Protein AF-A0A7J4RKI8-F1 (afdb_monomer_lite)

Radius of gyration: 25.15 Å; chains: 1; bounding box: 50×37×71 Å

pLDDT: mean 84.05, std 14.19, range [36.88, 96.75]

Structure (mmCIF, N/CA/C/O backbone):
data_AF-A0A7J4RKI8-F1
#
_entry.id   AF-A0A7J4RKI8-F1
#
loop_
_atom_site.group_PDB
_atom_site.id
_atom_site.type_symbol
_atom_site.label_atom_id
_atom_site.label_alt_id
_atom_site.label_comp_id
_atom_site.label_asym_id
_atom_site.label_entity_id
_atom_site.label_seq_id
_atom_site.pdbx_PDB_ins_code
_atom_site.Cartn_x
_atom_site.Cartn_y
_atom_site.Cartn_z
_atom_site.occupancy
_atom_site.B_iso_or_equiv
_atom_site.auth_seq_id
_atom_site.auth_comp_id
_atom_site.auth_asym_id
_atom_site.auth_atom_id
_atom_site.pdbx_PDB_model_num
ATOM 1 N N . MET A 1 1 ? 25.290 24.087 -52.444 1.00 73.12 1 MET A N 1
ATOM 2 C CA . MET A 1 1 ? 25.639 23.607 -51.086 1.00 73.12 1 MET A CA 1
ATOM 3 C C . MET A 1 1 ? 24.405 23.364 -50.213 1.00 73.12 1 MET A C 1
ATOM 5 O O . MET A 1 1 ? 24.326 22.305 -49.612 1.00 73.12 1 MET A O 1
ATOM 9 N N . LEU A 1 2 ? 23.403 24.254 -50.218 1.00 84.44 2 LEU A N 1
ATOM 10 C CA . LEU A 1 2 ? 22.117 24.064 -49.519 1.00 84.44 2 LEU A CA 1
ATOM 11 C C . LEU A 1 2 ? 21.350 22.749 -49.823 1.00 84.44 2 LEU A C 1
ATOM 13 O O . LEU A 1 2 ? 20.913 22.110 -48.871 1.00 84.44 2 LEU A O 1
ATOM 17 N N . PRO A 1 3 ? 21.199 22.283 -51.084 1.00 85.94 3 PRO A N 1
ATOM 18 C CA . PRO A 1 3 ? 20.422 21.066 -51.350 1.00 85.94 3 PRO A CA 1
ATOM 19 C C . PRO A 1 3 ? 21.091 19.800 -50.796 1.00 85.94 3 PRO A C 1
ATOM 21 O O . PRO A 1 3 ? 20.405 18.899 -50.331 1.00 85.94 3 PRO A O 1
ATOM 24 N N . LEU A 1 4 ? 22.427 19.753 -50.776 1.00 90.06 4 LEU A N 1
ATOM 25 C CA . LEU A 1 4 ? 23.177 18.629 -50.212 1.00 90.06 4 LEU A CA 1
ATOM 26 C C . LEU A 1 4 ? 22.991 18.543 -48.690 1.00 90.06 4 LEU A C 1
ATOM 28 O O . LEU A 1 4 ? 22.800 17.457 -48.154 1.00 90.06 4 LEU A O 1
ATOM 32 N N . LEU A 1 5 ? 22.980 19.694 -48.010 1.00 91.69 5 LEU A N 1
ATOM 33 C CA . LEU A 1 5 ? 22.722 19.777 -46.572 1.00 91.69 5 LEU A CA 1
ATOM 34 C C . LEU A 1 5 ? 21.325 19.247 -46.220 1.00 91.69 5 LEU A C 1
ATOM 36 O O . LEU A 1 5 ? 21.185 18.498 -45.259 1.00 91.69 5 LEU A O 1
ATOM 40 N N . LEU A 1 6 ? 20.307 19.585 -47.018 1.00 89.25 6 LEU A N 1
ATOM 41 C CA . LEU A 1 6 ? 18.936 19.107 -46.813 1.00 89.25 6 LEU A CA 1
ATOM 42 C C . LEU A 1 6 ? 18.811 17.592 -47.012 1.00 89.25 6 LEU A C 1
ATOM 44 O O . LEU A 1 6 ? 18.105 16.940 -46.249 1.00 89.25 6 LEU A O 1
ATOM 48 N N . VAL A 1 7 ? 19.523 17.023 -47.990 1.00 91.38 7 VAL A N 1
ATOM 49 C CA . VAL A 1 7 ? 19.553 15.569 -48.220 1.00 91.38 7 VAL A CA 1
ATOM 50 C C . VAL A 1 7 ? 20.225 14.842 -47.055 1.00 91.38 7 VAL A C 1
ATOM 52 O O . VAL A 1 7 ? 19.700 13.838 -46.583 1.00 91.38 7 VAL A O 1
ATOM 55 N N . VAL A 1 8 ? 21.340 15.364 -46.536 1.00 90.44 8 VAL A N 1
ATOM 56 C CA . VAL A 1 8 ? 22.009 14.795 -45.353 1.00 90.44 8 VAL A CA 1
ATOM 57 C C . VAL A 1 8 ? 21.108 14.879 -44.120 1.00 90.44 8 VAL A C 1
ATOM 59 O O . VAL A 1 8 ? 21.002 13.905 -43.376 1.00 90.44 8 VAL A O 1
ATOM 62 N N . LEU A 1 9 ? 20.411 16.003 -43.926 1.00 86.81 9 LEU A N 1
ATOM 63 C CA . LEU A 1 9 ? 19.467 16.156 -42.822 1.00 86.81 9 LEU A CA 1
ATOM 64 C C . LEU A 1 9 ? 18.315 15.149 -42.948 1.00 86.81 9 LEU A C 1
ATOM 66 O O . LEU A 1 9 ? 17.991 14.474 -41.978 1.00 86.81 9 LEU A O 1
ATOM 70 N N . LEU A 1 10 ? 17.733 14.998 -44.139 1.00 87.00 10 LEU A N 1
ATOM 71 C CA . LEU A 1 10 ? 16.643 14.055 -44.400 1.00 87.00 10 LEU A CA 1
ATOM 72 C C . LEU A 1 10 ? 17.059 12.604 -44.116 1.00 87.00 10 LEU A C 1
ATOM 74 O O . LEU A 1 10 ? 16.341 11.885 -43.426 1.00 87.00 10 LEU A O 1
ATOM 78 N N . LEU A 1 11 ? 18.234 12.191 -44.599 1.00 86.38 11 LEU A N 1
ATOM 79 C CA . LEU A 1 11 ? 18.771 10.847 -44.369 1.00 86.38 11 LEU A CA 1
ATOM 80 C C . LEU A 1 11 ? 19.091 10.596 -42.887 1.00 86.38 11 LEU A C 1
ATOM 82 O O . LEU A 1 11 ? 18.856 9.495 -42.396 1.00 86.38 11 LEU A O 1
ATOM 86 N N . GLY A 1 12 ? 19.554 11.615 -42.157 1.00 81.44 12 GLY A N 1
ATOM 87 C CA . GLY A 1 12 ? 19.763 11.535 -40.710 1.00 81.44 12 GLY A CA 1
ATOM 88 C C . GLY A 1 12 ? 18.463 11.328 -39.925 1.00 81.44 12 GLY A C 1
ATOM 89 O O . GLY A 1 12 ? 18.422 10.497 -39.023 1.00 81.44 12 GLY A O 1
ATOM 90 N N . HIS A 1 13 ? 17.378 12.020 -40.294 1.00 74.69 13 HIS A N 1
ATOM 91 C CA . HIS A 1 13 ? 16.078 11.874 -39.620 1.00 74.69 13 HIS A CA 1
ATOM 92 C C . HIS A 1 13 ? 15.396 10.530 -39.913 1.00 74.69 13 HIS A C 1
ATOM 94 O O . HIS A 1 13 ? 14.680 10.009 -39.061 1.00 74.69 13 HIS A O 1
ATOM 100 N N . LEU A 1 14 ? 15.646 9.939 -41.085 1.00 79.31 14 LEU A N 1
ATOM 101 C CA . LEU A 1 14 ? 15.141 8.612 -41.455 1.00 79.31 14 LEU A CA 1
ATOM 102 C C . LEU A 1 14 ? 15.782 7.470 -40.647 1.00 79.31 14 LEU A C 1
ATOM 104 O O . LEU A 1 14 ? 15.199 6.392 -40.560 1.00 79.31 14 LEU A O 1
ATOM 108 N N . ALA A 1 15 ? 16.947 7.701 -40.035 1.00 69.69 15 ALA A N 1
ATOM 109 C CA . ALA A 1 15 ? 17.631 6.724 -39.188 1.00 69.69 15 ALA A CA 1
ATOM 110 C C . ALA A 1 15 ? 17.160 6.746 -37.717 1.00 69.69 15 ALA A C 1
ATOM 112 O O . ALA A 1 15 ? 17.353 5.768 -36.999 1.00 69.69 15 ALA A O 1
ATOM 113 N N . LEU A 1 16 ? 16.510 7.828 -37.269 1.00 67.38 16 LEU A N 1
ATOM 114 C CA . LEU A 1 16 ? 16.033 7.997 -35.889 1.00 67.38 16 LEU A CA 1
ATOM 115 C C . LEU A 1 16 ? 15.029 6.931 -35.402 1.00 67.38 16 LEU A C 1
ATOM 117 O O . LEU A 1 16 ? 15.170 6.511 -34.259 1.00 67.38 16 LEU A O 1
ATOM 121 N N . PRO A 1 17 ? 14.049 6.447 -36.194 1.00 66.00 17 PRO A N 1
ATOM 122 C CA . PRO A 1 17 ? 13.135 5.398 -35.727 1.00 66.00 17 PRO A CA 1
ATOM 123 C C . PRO A 1 17 ? 13.794 4.016 -35.569 1.00 66.00 17 PRO A C 1
ATOM 125 O O . PRO A 1 17 ? 13.180 3.124 -34.993 1.00 66.00 17 PRO A O 1
ATOM 128 N N . PHE A 1 18 ? 15.028 3.834 -36.059 1.00 62.09 18 PHE A N 1
ATOM 129 C CA . PHE A 1 18 ? 15.837 2.630 -35.835 1.00 62.09 18 PHE A CA 1
ATOM 130 C C . PHE A 1 18 ? 16.821 2.781 -34.670 1.00 62.09 18 PHE A C 1
ATOM 132 O O . PHE A 1 18 ? 17.517 1.822 -34.336 1.00 62.09 18 PHE A O 1
ATOM 139 N N . ALA A 1 19 ? 16.906 3.969 -34.059 1.00 62.75 19 ALA A N 1
ATOM 140 C CA . ALA A 1 19 ? 17.598 4.123 -32.793 1.00 62.75 19 ALA A CA 1
ATOM 141 C C . ALA A 1 19 ? 16.804 3.341 -31.742 1.00 62.75 19 ALA A C 1
ATOM 143 O O . ALA A 1 19 ? 15.642 3.642 -31.475 1.00 62.75 19 ALA A O 1
ATOM 144 N N . ASP A 1 20 ? 17.430 2.291 -31.220 1.00 56.56 20 ASP A N 1
ATOM 145 C CA . ASP A 1 20 ? 16.844 1.384 -30.246 1.00 56.56 20 ASP A CA 1
ATOM 146 C C . ASP A 1 20 ? 16.229 2.170 -29.074 1.00 56.56 20 ASP A C 1
ATOM 148 O O . ASP A 1 20 ? 16.898 2.958 -28.403 1.00 56.56 20 ASP A O 1
ATOM 152 N N . ALA A 1 21 ? 14.926 1.987 -28.860 1.00 55.53 21 ALA A N 1
ATOM 153 C CA . ALA A 1 21 ? 14.185 2.617 -27.773 1.00 55.53 21 ALA A CA 1
ATOM 154 C C . ALA A 1 21 ? 14.245 1.784 -26.482 1.00 55.53 21 ALA A C 1
ATOM 156 O O . ALA A 1 21 ? 13.482 2.050 -25.555 1.00 55.53 21 ALA A O 1
ATOM 157 N N . SER A 1 22 ? 15.144 0.798 -26.388 1.00 57.06 22 SER A N 1
ATOM 158 C CA . SER A 1 22 ? 15.331 -0.067 -25.214 1.00 57.06 22 SER A CA 1
ATOM 159 C C . SER A 1 22 ? 15.528 0.683 -23.887 1.00 57.06 22 SER A C 1
ATOM 161 O O . SER A 1 22 ? 15.321 0.108 -22.821 1.00 57.06 22 SER A O 1
ATOM 163 N N . SER A 1 23 ? 15.846 1.982 -23.928 1.00 54.31 23 SER A N 1
ATOM 164 C CA . SER A 1 23 ? 15.993 2.857 -22.764 1.00 54.31 23 SER A CA 1
ATOM 165 C C . SER A 1 23 ? 14.936 3.967 -22.645 1.00 54.31 23 SER A C 1
ATOM 167 O O . SER A 1 23 ? 15.235 5.010 -22.059 1.00 54.31 23 SER A O 1
ATOM 169 N N . THR A 1 24 ? 13.708 3.815 -23.163 1.00 54.81 24 THR A N 1
ATOM 170 C CA . THR A 1 24 ? 12.605 4.754 -22.846 1.00 54.81 24 THR A CA 1
ATOM 171 C C . THR A 1 24 ? 12.133 4.597 -21.383 1.00 54.81 24 THR A C 1
ATOM 173 O O . THR A 1 24 ? 10.992 4.269 -21.073 1.00 54.81 24 THR A O 1
ATOM 176 N N . SER A 1 25 ? 13.042 4.858 -20.437 1.00 55.94 25 SER A N 1
ATOM 177 C CA . SER A 1 25 ? 12.800 4.847 -18.991 1.00 55.94 25 SER A CA 1
ATOM 178 C C . SER A 1 25 ? 11.793 5.910 -18.552 1.00 55.94 25 SER A C 1
ATOM 180 O O . SER A 1 25 ? 11.218 5.804 -17.478 1.00 55.94 25 SER A O 1
ATOM 182 N N . GLY A 1 26 ? 11.516 6.908 -19.398 1.00 54.19 26 GLY A N 1
ATOM 183 C CA . GLY A 1 26 ? 10.568 7.984 -19.101 1.00 54.19 26 GLY A CA 1
ATOM 184 C C . GLY A 1 26 ? 9.112 7.532 -18.924 1.00 54.19 26 GLY A C 1
ATOM 185 O O . GLY A 1 26 ? 8.292 8.334 -18.485 1.00 54.19 26 GLY A O 1
ATOM 186 N N . ARG A 1 27 ? 8.774 6.279 -19.266 1.00 61.53 27 ARG A N 1
ATOM 187 C CA . ARG A 1 27 ? 7.452 5.669 -19.016 1.00 61.53 27 ARG A CA 1
ATOM 188 C C . ARG A 1 27 ? 7.518 4.377 -18.195 1.00 61.53 27 ARG A C 1
ATOM 190 O O . ARG A 1 27 ? 6.474 3.793 -17.931 1.00 61.53 27 ARG A O 1
ATOM 197 N N . ALA A 1 28 ? 8.717 3.937 -17.815 1.00 71.50 28 ALA A N 1
ATOM 198 C CA . ALA A 1 28 ? 8.934 2.713 -17.058 1.00 71.50 28 ALA A CA 1
ATOM 199 C C . ALA A 1 28 ? 9.184 3.066 -15.589 1.00 71.50 28 ALA A C 1
ATOM 201 O O . ALA A 1 28 ? 10.168 3.726 -15.263 1.00 71.50 28 ALA A O 1
ATOM 202 N N . GLY A 1 29 ? 8.290 2.637 -14.705 1.00 85.62 29 GLY A N 1
ATOM 203 C CA . GLY A 1 29 ? 8.400 2.859 -13.267 1.00 85.62 29 GLY A CA 1
ATOM 204 C C . GLY A 1 29 ? 7.627 1.796 -12.491 1.00 85.62 29 GLY A C 1
ATOM 205 O O . GLY A 1 29 ? 6.868 1.037 -13.104 1.00 85.62 29 GLY A O 1
ATOM 206 N N . PRO A 1 30 ? 7.829 1.702 -11.166 1.00 90.50 30 PRO A N 1
ATOM 207 C CA . PRO A 1 30 ? 6.958 0.900 -10.324 1.00 90.50 30 PRO A CA 1
ATOM 208 C C . PRO A 1 30 ? 5.551 1.512 -10.292 1.00 90.50 30 PRO A C 1
ATOM 210 O O . PRO A 1 30 ? 5.398 2.733 -10.294 1.00 90.50 30 PRO A O 1
ATOM 213 N N . ASP A 1 31 ? 4.536 0.658 -10.231 1.00 92.06 31 ASP A N 1
ATOM 214 C CA . ASP A 1 31 ? 3.131 1.038 -10.066 1.00 92.06 31 ASP A CA 1
ATOM 215 C C . ASP A 1 31 ? 2.500 0.115 -9.021 1.00 92.06 31 ASP A C 1
ATOM 217 O O . ASP A 1 31 ? 2.105 -1.012 -9.320 1.00 92.06 31 ASP A O 1
ATOM 221 N N . PHE A 1 32 ? 2.495 0.558 -7.764 1.00 94.00 32 PHE A N 1
ATOM 222 C CA . PHE A 1 32 ? 2.009 -0.253 -6.652 1.00 94.00 32 PHE A CA 1
ATOM 223 C C . PHE A 1 32 ? 0.505 -0.107 -6.480 1.00 94.00 32 PHE A C 1
ATOM 225 O O . PHE A 1 32 ? -0.024 1.000 -6.383 1.00 94.00 32 PHE A O 1
ATOM 232 N N . ARG A 1 33 ? -0.178 -1.238 -6.332 1.00 93.81 33 ARG A N 1
ATOM 233 C CA . ARG A 1 33 ? -1.609 -1.286 -6.037 1.00 93.81 33 ARG A CA 1
ATOM 234 C C . ARG A 1 33 ? -1.915 -2.323 -4.975 1.00 93.81 33 ARG A C 1
ATOM 236 O O . ARG A 1 33 ? -1.321 -3.398 -4.946 1.00 93.81 33 ARG A O 1
ATOM 243 N N . VAL A 1 34 ? -2.897 -2.010 -4.138 1.00 94.88 34 VAL A N 1
ATOM 244 C CA . VAL A 1 34 ? -3.517 -2.994 -3.250 1.00 94.88 34 VAL A CA 1
ATOM 245 C C . VAL A 1 34 ? -4.450 -3.853 -4.097 1.00 94.88 34 VAL A C 1
ATOM 247 O O . VAL A 1 34 ? -5.385 -3.330 -4.703 1.00 94.88 34 VAL A O 1
ATOM 250 N N . VAL A 1 35 ? -4.186 -5.156 -4.166 1.00 95.06 35 VAL A N 1
ATOM 251 C CA . VAL A 1 35 ? -5.001 -6.104 -4.947 1.00 95.06 35 VAL A CA 1
ATOM 252 C C . VAL A 1 35 ? -6.007 -6.851 -4.085 1.00 95.06 35 VAL A C 1
ATOM 254 O O . VAL A 1 35 ? -7.057 -7.249 -4.580 1.00 95.06 35 VAL A O 1
ATOM 257 N N . ASN A 1 36 ? -5.710 -7.016 -2.799 1.00 93.31 36 ASN A N 1
ATOM 258 C CA . ASN A 1 36 ? -6.611 -7.640 -1.845 1.00 93.31 36 ASN A CA 1
ATOM 259 C C . ASN A 1 36 ? -6.350 -7.100 -0.433 1.00 93.31 36 ASN A C 1
ATOM 261 O O . ASN A 1 36 ? -5.221 -6.756 -0.084 1.00 93.31 36 ASN A O 1
ATOM 265 N N . MET A 1 37 ? -7.404 -7.024 0.374 1.00 91.75 37 MET A N 1
ATOM 266 C CA . MET A 1 37 ? -7.340 -6.650 1.782 1.00 91.75 37 MET A CA 1
ATOM 267 C C . MET A 1 37 ? -8.340 -7.504 2.553 1.00 91.75 37 MET A C 1
ATOM 269 O O . MET A 1 37 ? -9.517 -7.558 2.206 1.00 91.75 37 MET A O 1
ATOM 273 N N . GLU A 1 38 ? -7.866 -8.150 3.608 1.00 89.38 38 GLU A N 1
ATOM 274 C CA . GLU A 1 38 ? -8.636 -9.060 4.443 1.00 89.38 38 GLU A CA 1
ATOM 275 C C . GLU A 1 38 ? -8.430 -8.712 5.916 1.00 89.38 38 GLU A C 1
ATOM 277 O O . GLU A 1 38 ? -7.329 -8.362 6.342 1.00 89.38 38 GLU A O 1
ATOM 282 N N . PHE A 1 39 ? -9.506 -8.811 6.689 1.00 88.56 39 PHE A N 1
ATOM 283 C CA . PHE A 1 39 ? -9.489 -8.654 8.136 1.00 88.56 39 PHE A CA 1
ATOM 284 C C . PHE A 1 39 ? -9.899 -9.987 8.751 1.00 88.56 39 PHE A C 1
ATOM 286 O O . PHE A 1 39 ? -11.002 -10.468 8.492 1.00 88.56 39 PHE A O 1
ATOM 293 N N . ASP A 1 40 ? -9.026 -10.557 9.571 1.00 85.06 40 ASP A N 1
ATOM 294 C CA . ASP A 1 40 ? -9.257 -11.814 10.278 1.00 85.06 40 ASP A CA 1
ATOM 295 C C . ASP A 1 40 ? -9.366 -11.589 11.797 1.00 85.06 40 ASP A C 1
ATOM 297 O O . ASP A 1 40 ? -8.895 -10.583 12.341 1.00 85.06 40 ASP A O 1
ATOM 301 N N . GLY A 1 41 ? -10.002 -12.535 12.489 1.00 76.00 41 GLY A N 1
ATOM 302 C CA . GLY A 1 41 ? -10.153 -12.580 13.940 1.00 76.00 41 GLY A CA 1
ATOM 303 C C . GLY A 1 41 ? -11.557 -12.244 14.462 1.00 76.00 41 GLY A C 1
ATOM 304 O O . GLY A 1 41 ? -12.359 -11.559 13.820 1.00 76.00 41 GLY A O 1
ATOM 305 N N . ALA A 1 42 ? -11.828 -12.751 15.669 1.00 75.25 42 ALA A N 1
ATOM 306 C CA . ALA A 1 42 ? -12.908 -12.367 16.587 1.00 75.25 42 ALA A CA 1
ATOM 307 C C . ALA A 1 42 ? -14.369 -12.409 16.084 1.00 75.25 42 ALA A C 1
ATOM 309 O O . ALA A 1 42 ? -15.262 -11.880 16.740 1.00 75.25 42 ALA A O 1
ATOM 310 N N . GLY A 1 43 ? -14.651 -13.085 14.966 1.00 80.81 43 GLY A N 1
ATOM 311 C CA . GLY A 1 43 ? -16.028 -13.286 14.494 1.00 80.81 43 GLY A CA 1
ATOM 312 C C . GLY A 1 43 ? -16.638 -12.068 13.795 1.00 80.81 43 GLY A C 1
ATOM 313 O O . GLY A 1 43 ? -17.848 -11.860 13.873 1.00 80.81 43 GLY A O 1
ATOM 314 N N . SER A 1 44 ? -15.811 -11.269 13.116 1.00 81.62 44 SER A N 1
ATOM 315 C CA . SER A 1 44 ? -16.272 -10.177 12.251 1.00 81.62 44 SER A CA 1
ATOM 316 C C . SER A 1 44 ? -17.220 -10.683 11.164 1.00 81.62 44 SER A C 1
ATOM 318 O O . SER A 1 44 ? -17.040 -11.774 10.623 1.00 81.62 44 SER A O 1
ATOM 320 N N . VAL A 1 45 ? -18.226 -9.879 10.821 1.00 84.31 45 VAL A N 1
ATOM 321 C CA . VAL A 1 45 ? -19.259 -10.265 9.852 1.00 84.31 45 VAL A CA 1
ATOM 322 C C . VAL A 1 45 ? -19.283 -9.321 8.663 1.00 84.31 45 VAL A C 1
ATOM 324 O O . VAL A 1 45 ? -19.251 -8.097 8.805 1.00 84.31 45 VAL A O 1
ATOM 327 N N . ILE A 1 46 ? -19.385 -9.901 7.469 1.00 84.19 46 ILE A N 1
ATOM 328 C CA . ILE A 1 46 ? -19.668 -9.149 6.249 1.00 84.19 46 ILE A CA 1
ATOM 329 C C . ILE A 1 46 ? -21.184 -9.000 6.132 1.00 84.19 46 ILE A C 1
ATOM 331 O O . ILE A 1 46 ? -21.930 -9.979 6.136 1.00 84.19 46 ILE A O 1
ATOM 335 N N . THR A 1 47 ? -21.637 -7.757 6.027 1.00 85.69 47 THR A N 1
ATOM 336 C CA . THR A 1 47 ? -23.038 -7.385 5.819 1.00 85.69 47 THR A CA 1
ATOM 337 C C . THR A 1 47 ? -23.226 -6.788 4.424 1.00 85.69 47 THR A C 1
ATOM 339 O O . THR A 1 47 ? -22.257 -6.518 3.716 1.00 85.69 47 THR A O 1
ATOM 342 N N . SER A 1 48 ? -24.474 -6.521 4.027 1.00 88.19 48 SER A N 1
ATOM 343 C CA . SER A 1 48 ? -24.770 -5.834 2.757 1.00 88.19 48 SER A CA 1
ATOM 344 C C . SER A 1 48 ? -24.182 -4.420 2.668 1.00 88.19 48 SER A C 1
ATOM 346 O O . SER A 1 48 ? -24.008 -3.897 1.571 1.00 88.19 48 SER A O 1
ATOM 348 N N . THR A 1 49 ? -23.864 -3.806 3.809 1.00 83.94 49 THR A N 1
ATOM 349 C CA . THR A 1 49 ? -23.350 -2.436 3.908 1.00 83.94 49 THR A CA 1
ATOM 350 C C . THR A 1 49 ? -21.849 -2.367 4.187 1.00 83.94 49 THR A C 1
ATOM 352 O O . THR A 1 49 ? -21.306 -1.268 4.250 1.00 83.94 49 THR A O 1
ATOM 355 N N . GLY A 1 50 ? -21.175 -3.508 4.36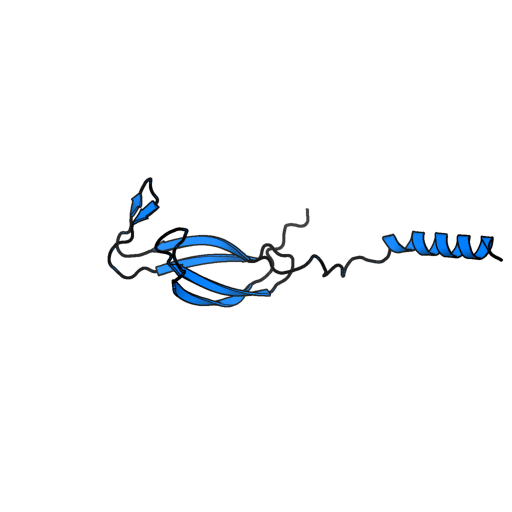4 1.00 83.88 50 GLY A N 1
ATOM 356 C CA . GLY A 1 50 ? -19.737 -3.573 4.631 1.00 83.88 50 GLY A CA 1
ATOM 357 C C . GLY A 1 50 ? -19.349 -4.556 5.736 1.00 83.88 50 GLY A C 1
ATOM 358 O O . GLY A 1 50 ? 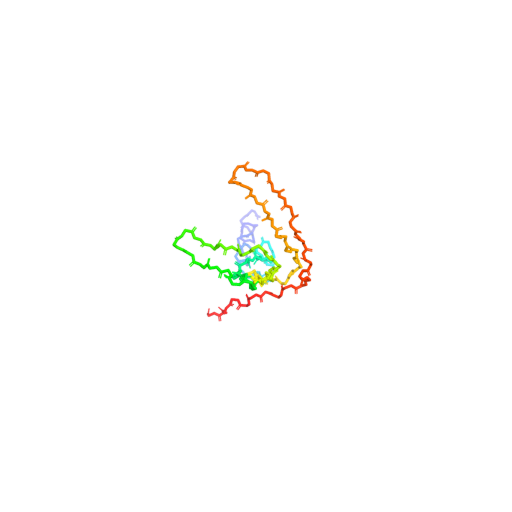-20.171 -5.335 6.226 1.00 83.88 50 GLY A O 1
ATOM 359 N N . LEU A 1 51 ? -18.074 -4.512 6.117 1.00 85.12 51 LEU A N 1
ATOM 360 C CA . LEU A 1 51 ? -17.489 -5.326 7.180 1.00 85.12 51 LEU A CA 1
ATOM 361 C C . LEU A 1 51 ? -17.732 -4.680 8.552 1.00 85.12 51 LEU A C 1
ATOM 363 O O . LEU A 1 51 ? -17.391 -3.515 8.756 1.00 85.12 51 LEU A O 1
ATOM 367 N N . ILE A 1 52 ? -18.276 -5.448 9.495 1.00 86.88 52 ILE A N 1
ATOM 368 C CA . ILE A 1 52 ? -18.394 -5.060 10.903 1.00 86.88 52 ILE A CA 1
ATOM 369 C C . ILE A 1 52 ? -17.397 -5.890 11.708 1.00 86.88 52 ILE A C 1
ATOM 371 O O . ILE A 1 52 ? -17.515 -7.116 11.775 1.00 86.88 52 ILE A O 1
ATOM 375 N N . LEU A 1 53 ? -16.429 -5.202 12.311 1.00 87.19 53 LEU A N 1
ATOM 376 C CA . LEU A 1 53 ? -15.417 -5.798 13.176 1.00 87.19 53 LEU A CA 1
ATOM 377 C C . LEU A 1 53 ? -15.964 -5.992 14.594 1.00 87.19 53 LEU A C 1
ATOM 379 O O . LEU A 1 53 ? -16.670 -5.129 15.124 1.00 87.19 53 LEU A O 1
ATOM 383 N N . ALA A 1 54 ? -15.639 -7.129 15.204 1.00 88.44 54 ALA A N 1
ATOM 384 C CA . ALA A 1 54 ? -15.905 -7.360 16.619 1.00 88.44 54 ALA A CA 1
ATOM 385 C C . ALA A 1 54 ? -14.974 -6.491 17.496 1.00 88.44 54 ALA A C 1
ATOM 387 O O . ALA A 1 54 ? -13.925 -6.052 17.032 1.00 88.44 54 ALA A O 1
ATOM 388 N N . PRO A 1 55 ? -15.327 -6.205 18.762 1.00 87.81 55 PRO A N 1
ATOM 389 C CA . PRO A 1 55 ? -14.475 -5.413 19.648 1.00 87.81 55 PRO A CA 1
ATOM 390 C C . PRO A 1 55 ? -13.318 -6.258 20.205 1.00 87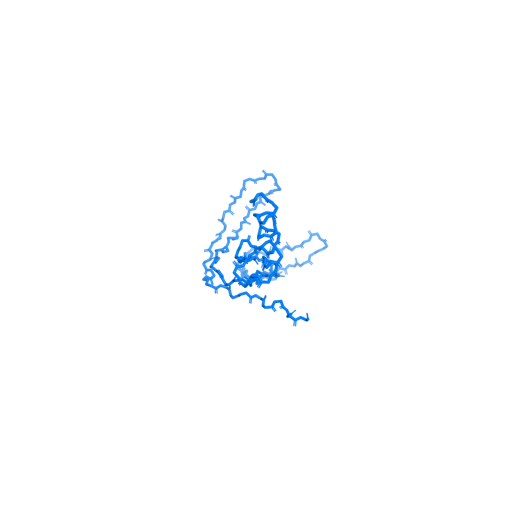.81 55 PRO A C 1
ATOM 392 O O . PRO A 1 55 ? -13.309 -6.616 21.382 1.00 87.81 55 PRO A O 1
ATOM 395 N N . ASP A 1 56 ? -12.354 -6.587 19.350 1.00 90.56 56 ASP A N 1
ATOM 396 C CA . ASP A 1 56 ? -11.160 -7.358 19.692 1.00 90.56 56 ASP A CA 1
ATOM 397 C C . ASP A 1 56 ? -9.999 -7.010 18.735 1.00 90.56 56 ASP A C 1
ATOM 399 O O . ASP A 1 56 ? -10.071 -6.086 17.921 1.00 90.56 56 ASP A O 1
ATOM 403 N N . THR A 1 57 ? -8.900 -7.745 18.851 1.00 88.44 57 THR A N 1
ATOM 404 C CA . THR A 1 57 ? -7.722 -7.637 18.002 1.00 88.44 57 THR A CA 1
ATOM 405 C C . THR A 1 57 ? -7.959 -8.341 16.671 1.00 88.44 57 THR A C 1
ATOM 407 O O . THR A 1 57 ? -8.354 -9.507 16.626 1.00 88.44 57 THR A O 1
ATOM 410 N N . HIS A 1 58 ? -7.641 -7.643 15.583 1.00 89.19 58 HIS A N 1
ATOM 411 C CA . HIS A 1 58 ? -7.746 -8.162 14.225 1.00 89.19 58 HIS A CA 1
ATOM 412 C C . HIS A 1 58 ? -6.384 -8.244 13.553 1.00 89.19 58 HIS A C 1
ATOM 414 O O . HIS A 1 58 ? -5.519 -7.395 13.769 1.00 89.19 58 HIS A O 1
ATOM 420 N N . THR A 1 59 ? -6.222 -9.243 12.688 1.00 90.38 59 THR A N 1
ATOM 421 C CA . THR A 1 59 ? -5.087 -9.310 11.766 1.00 90.38 59 THR A CA 1
ATOM 422 C C . THR A 1 59 ? -5.530 -8.755 10.424 1.00 90.38 59 THR A C 1
ATOM 424 O O . THR A 1 59 ? -6.486 -9.257 9.837 1.00 90.38 59 THR A O 1
ATOM 427 N N . VAL A 1 60 ? -4.844 -7.722 9.935 1.00 92.06 60 VAL A N 1
ATOM 428 C CA . VAL A 1 60 ? -5.106 -7.149 8.610 1.00 92.06 60 VAL A CA 1
ATOM 429 C C . VAL A 1 60 ? -4.067 -7.683 7.638 1.00 92.06 60 VAL A C 1
ATOM 431 O O . VAL A 1 60 ? -2.873 -7.432 7.798 1.00 92.06 60 VAL A O 1
ATOM 434 N N . ARG A 1 61 ? -4.516 -8.418 6.622 1.00 92.56 61 ARG A N 1
ATOM 435 C CA . ARG A 1 61 ? -3.668 -8.938 5.551 1.00 92.56 61 ARG A CA 1
ATOM 436 C C . ARG A 1 61 ? -3.923 -8.127 4.289 1.00 92.56 61 ARG A C 1
ATOM 438 O O . ARG A 1 61 ? -5.051 -8.069 3.812 1.00 92.56 61 ARG A O 1
ATOM 445 N N . VAL A 1 62 ? -2.882 -7.501 3.752 1.00 95.00 62 VAL A N 1
ATOM 446 C CA . VAL A 1 62 ? -2.969 -6.688 2.534 1.00 95.00 62 VAL A CA 1
ATOM 447 C C . VAL A 1 62 ? -2.007 -7.252 1.502 1.00 95.00 62 VAL A C 1
ATOM 449 O O . VAL A 1 62 ? -0.810 -7.344 1.757 1.00 95.00 62 VAL A O 1
ATOM 452 N N . ASP A 1 63 ? -2.536 -7.618 0.341 1.00 94.62 63 ASP A N 1
ATOM 453 C CA . ASP A 1 63 ? -1.741 -8.033 -0.807 1.00 94.62 63 ASP A CA 1
ATOM 454 C C . ASP A 1 63 ? -1.464 -6.814 -1.685 1.00 94.62 63 ASP A C 1
ATOM 456 O O . ASP A 1 63 ? -2.389 -6.116 -2.118 1.00 94.62 63 ASP A O 1
ATOM 460 N N . VAL A 1 64 ? -0.185 -6.570 -1.960 1.00 95.31 64 VAL A N 1
ATOM 461 C CA . VAL A 1 64 ? 0.283 -5.473 -2.810 1.00 95.31 64 VAL A CA 1
ATOM 462 C C . VAL A 1 64 ? 0.993 -6.055 -4.025 1.00 95.31 64 VAL A C 1
ATOM 464 O O . VAL A 1 64 ? 1.850 -6.926 -3.896 1.00 95.31 64 VAL A O 1
ATOM 467 N N . ASP A 1 65 ? 0.630 -5.554 -5.201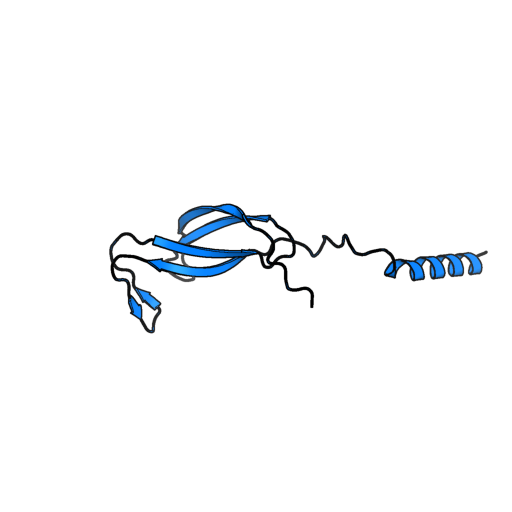 1.00 94.56 65 ASP A N 1
ATOM 468 C CA . ASP A 1 65 ? 1.234 -5.898 -6.487 1.00 94.56 65 ASP A CA 1
ATOM 469 C C . ASP A 1 65 ? 1.931 -4.671 -7.083 1.00 94.56 65 ASP A C 1
ATOM 471 O O . ASP A 1 65 ? 1.487 -3.539 -6.877 1.00 94.56 65 ASP A O 1
ATOM 475 N N . ASN A 1 66 ? 2.996 -4.896 -7.851 1.00 93.69 66 ASN A N 1
ATOM 476 C CA . ASN A 1 66 ? 3.648 -3.872 -8.659 1.00 93.69 66 ASN A CA 1
ATOM 477 C C . ASN A 1 66 ? 3.299 -4.108 -10.134 1.00 93.69 66 ASN A C 1
ATOM 479 O O . ASN A 1 66 ? 3.968 -4.869 -10.823 1.00 93.69 66 ASN A O 1
ATOM 483 N N . ALA A 1 67 ? 2.270 -3.425 -10.626 1.00 91.69 67 ALA A N 1
ATOM 484 C CA . ALA A 1 67 ? 1.812 -3.454 -12.016 1.00 91.69 67 ALA A CA 1
ATOM 485 C C . ALA A 1 67 ? 2.772 -2.777 -13.007 1.00 91.69 67 ALA A C 1
ATOM 487 O O . ALA A 1 67 ? 2.524 -2.776 -14.215 1.00 91.69 67 ALA A O 1
ATOM 488 N N . GLY A 1 68 ? 3.812 -2.132 -12.482 1.00 89.06 68 GLY A N 1
ATOM 489 C CA . GLY A 1 68 ? 4.779 -1.375 -13.246 1.00 89.06 68 GLY A CA 1
ATOM 490 C C . GLY A 1 68 ? 5.750 -2.271 -14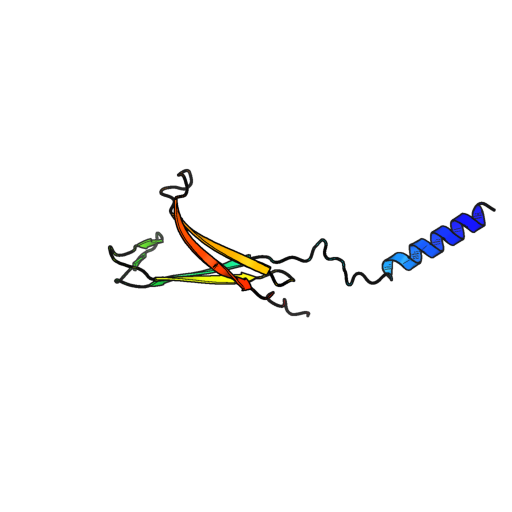.001 1.00 89.06 68 GLY A C 1
ATOM 491 O O . GLY A 1 68 ? 5.744 -3.495 -13.898 1.00 89.06 68 GLY A O 1
ATOM 492 N N . THR A 1 69 ? 6.646 -1.643 -14.752 1.00 87.69 69 THR A N 1
ATOM 493 C CA . THR A 1 69 ? 7.643 -2.350 -15.571 1.00 87.69 69 THR A CA 1
ATOM 494 C C . THR A 1 69 ? 9.014 -2.431 -14.898 1.00 87.69 69 THR A C 1
ATOM 496 O O . THR A 1 69 ? 9.974 -2.895 -15.509 1.00 87.69 69 THR A O 1
ATOM 499 N N . SER A 1 70 ? 9.141 -1.953 -13.657 1.00 88.19 70 SER A N 1
ATOM 500 C CA . SER A 1 70 ? 10.386 -1.986 -12.883 1.00 88.19 70 SER A CA 1
ATOM 501 C C . SER A 1 70 ? 10.130 -2.275 -11.406 1.00 88.19 70 SER A C 1
ATOM 503 O O . SER A 1 70 ? 9.165 -1.773 -10.833 1.00 88.19 70 SER A O 1
ATOM 505 N N . THR A 1 71 ? 11.034 -3.022 -10.772 1.00 91.62 71 THR A N 1
ATOM 506 C CA . THR A 1 71 ? 11.059 -3.213 -9.314 1.00 91.62 71 THR A CA 1
ATOM 507 C C . THR A 1 71 ? 11.237 -1.876 -8.593 1.00 91.62 71 THR A C 1
ATOM 509 O O . THR A 1 71 ? 12.039 -1.045 -9.016 1.00 91.62 71 THR A O 1
ATOM 512 N N . GLY A 1 72 ? 10.540 -1.688 -7.474 1.00 92.25 72 GLY A N 1
ATOM 513 C CA . GLY A 1 72 ? 10.734 -0.541 -6.587 1.00 92.25 72 GLY A CA 1
ATOM 514 C C . GLY A 1 72 ? 10.411 -0.893 -5.139 1.00 92.25 72 GLY A C 1
ATOM 515 O O . GLY A 1 72 ? 9.813 -1.936 -4.886 1.00 92.25 72 GLY A O 1
ATOM 516 N N . SER A 1 73 ? 10.792 -0.025 -4.204 1.00 95.06 73 SER A N 1
ATOM 517 C CA . SER A 1 73 ? 10.446 -0.182 -2.786 1.00 95.06 73 SER A CA 1
ATOM 518 C C . SER A 1 73 ? 9.195 0.615 -2.424 1.00 95.06 73 SER A C 1
ATOM 520 O O . SER A 1 73 ? 9.003 1.717 -2.944 1.00 95.06 73 SER A O 1
ATOM 522 N N . ALA A 1 74 ? 8.372 0.080 -1.521 1.00 93.88 74 ALA A N 1
ATOM 523 C CA . ALA A 1 74 ? 7.106 0.688 -1.118 1.00 93.88 74 ALA A CA 1
ATOM 524 C C . ALA A 1 74 ? 6.888 0.639 0.400 1.00 93.88 74 ALA A C 1
ATOM 526 O O . ALA A 1 74 ? 7.262 -0.324 1.063 1.00 93.88 74 ALA A O 1
ATOM 527 N N . PHE A 1 75 ? 6.195 1.653 0.918 1.00 96.00 75 PHE A N 1
ATOM 528 C CA . PHE A 1 75 ? 5.614 1.641 2.259 1.00 96.00 75 PHE A CA 1
ATOM 529 C C . PHE A 1 75 ? 4.100 1.488 2.140 1.00 96.00 75 PHE A C 1
ATOM 531 O O . PHE A 1 75 ? 3.474 2.146 1.306 1.00 96.00 75 PHE A O 1
ATOM 538 N N . LEU A 1 76 ? 3.509 0.646 2.982 1.00 96.06 76 LEU A N 1
ATOM 539 C CA . LEU A 1 76 ? 2.067 0.487 3.105 1.00 96.06 76 LEU A CA 1
ATOM 540 C C . LEU A 1 76 ? 1.602 1.123 4.410 1.00 96.06 76 LEU A C 1
ATOM 542 O O . LEU A 1 76 ? 1.964 0.650 5.484 1.00 96.06 76 LEU A O 1
ATOM 546 N N . SER A 1 77 ? 0.759 2.148 4.317 1.00 96.19 77 SER A N 1
ATOM 547 C CA . SER A 1 77 ? 0.121 2.768 5.480 1.00 96.19 77 SER A CA 1
ATOM 548 C C . SER A 1 77 ? -1.353 2.389 5.545 1.00 96.19 77 SER A C 1
ATOM 550 O O . SER A 1 77 ? -2.110 2.645 4.608 1.00 96.19 77 SER A O 1
ATOM 552 N N . LEU A 1 78 ? -1.774 1.815 6.671 1.00 94.75 78 LEU A N 1
ATOM 553 C CA . LEU A 1 78 ? -3.187 1.640 6.984 1.00 94.75 78 LEU A CA 1
ATOM 554 C C . LEU A 1 78 ? -3.684 2.911 7.671 1.00 94.75 78 LEU A C 1
ATOM 556 O O . LEU A 1 78 ? -3.154 3.302 8.711 1.00 94.75 78 LEU A O 1
ATOM 560 N N . VAL A 1 79 ? -4.704 3.550 7.102 1.00 95.19 79 VAL A N 1
ATOM 561 C CA . VAL A 1 79 ? -5.290 4.777 7.653 1.00 95.19 79 VAL A CA 1
ATOM 562 C C . VAL A 1 79 ? -6.747 4.569 8.041 1.00 95.19 79 VAL A C 1
ATOM 564 O O . VAL A 1 79 ? -7.504 3.882 7.358 1.00 95.19 79 VAL A O 1
ATOM 567 N N . HIS A 1 80 ? -7.153 5.199 9.137 1.00 92.88 80 HIS A N 1
ATOM 568 C CA . HIS A 1 80 ? -8.533 5.286 9.579 1.00 92.88 80 HIS A CA 1
ATOM 569 C C . HIS A 1 80 ? -9.081 6.690 9.307 1.00 92.88 80 HIS A C 1
ATOM 571 O O . HIS A 1 80 ? -8.452 7.695 9.646 1.00 92.88 80 HIS A O 1
ATOM 577 N N . LYS A 1 81 ? -10.280 6.754 8.718 1.00 94.00 81 LYS A N 1
ATOM 578 C CA . LYS A 1 81 ? -11.040 7.993 8.518 1.00 94.00 81 LYS A CA 1
ATOM 579 C C . LYS A 1 81 ? -12.442 7.819 9.077 1.00 94.00 81 LYS A C 1
ATOM 581 O O . LYS A 1 81 ? -13.167 6.926 8.651 1.00 94.00 81 LYS A O 1
ATOM 586 N N . GLY A 1 82 ? -12.850 8.721 9.967 1.00 88.06 82 GLY A N 1
ATOM 587 C CA . GLY A 1 82 ? -14.209 8.714 10.522 1.00 88.06 82 GLY A CA 1
ATOM 588 C C . GLY A 1 82 ? -15.299 9.098 9.510 1.00 88.06 82 GLY A C 1
ATOM 589 O O . GLY A 1 82 ? -16.478 8.858 9.754 1.00 88.06 82 GLY A O 1
ATOM 590 N N . SER A 1 83 ? -14.926 9.710 8.381 1.00 89.94 83 SER A N 1
ATOM 591 C CA . SER A 1 83 ? -15.810 10.035 7.256 1.00 89.94 83 SER A CA 1
ATOM 592 C C . SER A 1 83 ? -14.984 10.367 5.998 1.00 89.94 83 SER A C 1
ATOM 594 O O . SER A 1 83 ? -13.775 10.597 6.111 1.00 89.94 83 SER A O 1
ATOM 596 N N . PRO A 1 84 ? -15.596 10.465 4.799 1.00 89.00 84 PRO A N 1
ATOM 597 C CA . PRO A 1 84 ? -14.878 10.843 3.577 1.00 89.00 84 PRO A CA 1
ATOM 598 C C . PRO A 1 84 ? -14.157 12.199 3.661 1.00 89.00 84 PRO A C 1
ATOM 600 O O . PRO A 1 84 ? -13.141 12.395 2.996 1.00 89.00 84 PRO A O 1
ATOM 603 N N . SER A 1 85 ? -14.660 13.119 4.491 1.00 93.12 85 SER A N 1
ATOM 604 C CA . SER A 1 85 ? -14.097 14.457 4.709 1.00 93.12 85 SER A CA 1
ATOM 605 C C . SER A 1 85 ? -13.282 14.595 6.000 1.00 93.12 85 SER A C 1
ATOM 607 O O . SER A 1 85 ? -12.706 15.656 6.235 1.00 93.12 85 SER A O 1
ATOM 609 N N . ALA A 1 86 ? -13.230 13.562 6.846 1.00 95.25 86 ALA A N 1
ATOM 610 C CA . ALA A 1 86 ? -12.449 13.587 8.077 1.00 95.25 86 ALA A CA 1
ATOM 611 C C . ALA A 1 86 ? -10.940 13.556 7.793 1.00 95.25 86 ALA A C 1
ATOM 613 O O . ALA A 1 86 ? -10.490 13.049 6.760 1.00 95.25 86 ALA A O 1
ATOM 614 N N . ALA A 1 87 ? -10.161 14.062 8.751 1.00 95.12 87 ALA A N 1
ATOM 615 C CA . ALA A 1 87 ? -8.715 13.884 8.760 1.00 95.12 87 ALA A CA 1
ATOM 616 C C . ALA A 1 87 ? -8.350 12.394 8.871 1.00 95.12 87 ALA A C 1
ATOM 618 O O . ALA A 1 87 ? -9.091 11.601 9.458 1.00 95.12 87 ALA A O 1
ATOM 619 N N . GLU A 1 88 ? -7.208 12.029 8.295 1.00 96.00 88 GLU A N 1
ATOM 620 C CA . GLU A 1 88 ? -6.708 10.656 8.299 1.00 96.00 88 GLU A CA 1
ATOM 621 C C . GLU A 1 88 ? -5.854 10.419 9.542 1.00 96.00 88 GLU A C 1
ATOM 623 O O . GLU A 1 88 ? -4.977 11.221 9.866 1.00 96.00 88 GLU A O 1
ATOM 628 N N . GLN A 1 89 ? -6.109 9.313 10.235 1.00 95.94 89 GLN A N 1
ATOM 629 C CA . GLN A 1 89 ? -5.257 8.819 11.306 1.00 95.94 89 GLN A CA 1
ATOM 630 C C . GLN A 1 89 ? -4.501 7.596 10.800 1.00 95.94 89 GLN A C 1
ATOM 632 O O . GLN A 1 89 ? -5.117 6.613 10.397 1.00 95.94 89 GLN A O 1
ATOM 637 N N . ILE A 1 90 ? -3.173 7.629 10.854 1.00 95.81 90 ILE A N 1
ATOM 638 C CA . ILE A 1 90 ? -2.360 6.452 10.542 1.00 95.81 90 ILE A CA 1
ATOM 639 C C . ILE A 1 90 ? -2.534 5.445 11.681 1.00 95.81 90 ILE A C 1
ATOM 641 O O . ILE A 1 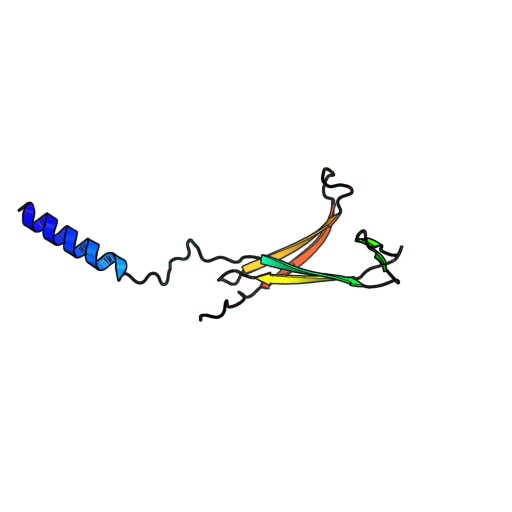90 ? -2.258 5.759 12.838 1.00 95.81 90 ILE A O 1
ATOM 645 N N . VAL A 1 91 ? -3.031 4.257 11.339 1.00 94.44 91 VAL A N 1
ATOM 646 C CA . VAL A 1 91 ? -3.143 3.113 12.249 1.00 94.44 91 VAL A CA 1
ATOM 647 C C . VAL A 1 91 ? -1.785 2.437 12.362 1.00 94.44 91 VAL A C 1
ATOM 649 O O . VAL A 1 91 ? -1.300 2.229 13.468 1.00 94.44 91 VAL A O 1
ATOM 652 N N . ASP A 1 92 ? -1.170 2.135 11.216 1.00 95.25 92 ASP A N 1
ATOM 653 C CA . ASP A 1 92 ? 0.162 1.540 11.144 1.00 95.25 92 ASP A CA 1
ATOM 654 C C . ASP A 1 92 ? 0.826 1.823 9.788 1.00 95.25 92 ASP A C 1
ATOM 656 O O . ASP A 1 92 ? 0.168 2.228 8.823 1.00 95.25 92 ASP A O 1
ATOM 660 N N . THR A 1 93 ? 2.141 1.635 9.704 1.00 96.31 93 THR A N 1
ATOM 661 C CA . THR A 1 93 ? 2.906 1.686 8.456 1.00 96.31 93 THR A CA 1
ATOM 662 C C . THR A 1 93 ? 3.965 0.595 8.424 1.00 96.31 93 THR A C 1
ATOM 664 O O . THR A 1 93 ? 4.802 0.496 9.316 1.00 96.31 93 THR A O 1
ATOM 667 N N . VAL A 1 94 ? 3.960 -0.180 7.344 1.00 96.56 94 VAL A N 1
ATOM 668 C CA . VAL A 1 94 ? 4.875 -1.298 7.115 1.00 96.56 94 VAL A CA 1
ATOM 669 C C . VAL A 1 94 ? 5.757 -0.993 5.908 1.00 96.56 94 VAL A C 1
ATOM 671 O O . VAL A 1 94 ? 5.267 -0.570 4.861 1.00 96.56 94 VAL A O 1
ATOM 674 N N . ASP A 1 95 ? 7.061 -1.225 6.044 1.00 96.75 95 ASP A N 1
ATOM 675 C CA . ASP A 1 95 ? 7.985 -1.255 4.909 1.00 96.75 95 ASP A CA 1
ATOM 676 C C . ASP A 1 95 ? 7.861 -2.610 4.202 1.00 96.75 95 ASP A C 1
ATOM 678 O O . ASP A 1 95 ? 8.118 -3.657 4.800 1.00 96.75 95 ASP A O 1
ATOM 682 N N . LEU A 1 96 ? 7.436 -2.595 2.939 1.00 95.00 96 LEU A N 1
ATOM 683 C CA . LEU A 1 96 ? 7.313 -3.805 2.125 1.00 95.00 96 LEU A CA 1
ATOM 684 C C . LEU A 1 96 ? 8.653 -4.219 1.506 1.00 95.00 96 LEU A C 1
ATOM 686 O O . LEU A 1 96 ? 8.774 -5.321 0.971 1.00 95.00 96 LEU A O 1
ATOM 690 N N . GLY A 1 97 ? 9.660 -3.344 1.552 1.00 95.25 97 GLY A N 1
ATOM 691 C CA . GLY A 1 97 ? 10.905 -3.521 0.829 1.00 95.25 97 GLY A CA 1
ATOM 692 C C . GLY A 1 97 ? 10.690 -3.537 -0.691 1.00 95.25 97 GLY A C 1
ATOM 693 O O . GLY A 1 97 ? 9.707 -2.985 -1.196 1.00 95.25 97 GLY A O 1
ATOM 694 N N . PRO A 1 98 ? 11.628 -4.131 -1.450 1.00 94.31 98 PRO A N 1
ATOM 695 C CA . PRO A 1 98 ? 11.531 -4.224 -2.901 1.00 94.31 98 PRO A CA 1
ATOM 696 C C . PRO A 1 98 ? 10.399 -5.157 -3.346 1.00 94.31 98 PRO A C 1
ATOM 698 O O . PRO A 1 98 ? 10.406 -6.348 -3.038 1.00 94.31 98 PRO A O 1
ATOM 701 N N . VAL A 1 99 ? 9.483 -4.638 -4.161 1.00 94.00 99 VAL A N 1
ATOM 702 C CA . VAL A 1 99 ? 8.407 -5.403 -4.800 1.00 94.00 99 VAL A CA 1
ATOM 703 C C . VAL A 1 99 ? 8.698 -5.509 -6.296 1.00 94.00 99 VAL A C 1
ATOM 705 O O . VAL A 1 99 ? 8.783 -4.505 -7.016 1.00 94.00 99 VAL A O 1
ATOM 708 N N . ALA A 1 100 ? 8.899 -6.741 -6.762 1.00 92.38 100 ALA A N 1
ATOM 709 C CA . ALA A 1 100 ? 9.232 -7.031 -8.152 1.00 92.38 100 ALA A CA 1
ATOM 710 C C . ALA A 1 100 ? 8.090 -6.640 -9.096 1.00 92.38 100 ALA A C 1
ATOM 712 O O . ALA A 1 100 ? 6.925 -6.808 -8.752 1.00 92.38 100 ALA A O 1
ATOM 713 N N . ALA A 1 101 ? 8.434 -6.151 -10.289 1.00 89.94 101 ALA A N 1
ATOM 714 C CA . ALA A 1 101 ? 7.451 -5.890 -11.335 1.00 89.94 101 ALA A CA 1
ATOM 715 C C . ALA A 1 101 ? 6.688 -7.173 -11.696 1.00 89.94 101 ALA A C 1
ATOM 717 O O . ALA A 1 101 ? 7.291 -8.200 -12.029 1.00 89.94 101 ALA A O 1
ATOM 718 N N . SER A 1 102 ? 5.363 -7.085 -11.674 1.00 80.75 102 SER A N 1
ATOM 719 C CA . SER A 1 102 ? 4.469 -8.050 -12.288 1.00 80.75 102 SER A CA 1
ATOM 720 C C . SER A 1 102 ? 4.774 -8.016 -13.772 1.00 80.75 102 SER A C 1
ATOM 722 O O . SER A 1 102 ? 4.470 -7.047 -14.465 1.00 80.75 102 SER A O 1
ATOM 724 N N . SER A 1 103 ? 5.498 -9.026 -14.252 1.00 58.84 103 SER A N 1
ATOM 725 C CA . SER A 1 103 ? 5.821 -9.133 -15.668 1.00 58.84 103 SER A CA 1
ATOM 726 C C . SER A 1 103 ? 4.504 -9.274 -16.419 1.00 58.84 103 SER A C 1
ATOM 728 O O . SER A 1 103 ? 3.954 -10.371 -16.504 1.00 58.84 103 SER A O 1
ATOM 730 N N . GLY A 1 104 ? 3.968 -8.161 -16.926 1.00 54.47 104 GLY A N 1
ATOM 731 C CA . GLY A 1 104 ? 2.884 -8.190 -17.893 1.00 54.47 104 GLY A CA 1
ATOM 732 C C . GLY A 1 104 ? 3.312 -9.156 -18.985 1.00 54.47 104 GLY A C 1
ATOM 733 O O . GLY A 1 104 ? 4.387 -8.987 -19.560 1.00 54.47 104 GLY A O 1
ATOM 734 N N . THR A 1 105 ? 2.547 -10.231 -19.182 1.00 41.03 105 THR A N 1
ATOM 735 C CA . THR A 1 105 ? 2.846 -11.236 -20.200 1.00 41.03 105 THR A CA 1
ATOM 736 C C . THR A 1 105 ? 3.109 -10.513 -21.514 1.00 41.03 105 THR A C 1
ATOM 738 O O . THR A 1 105 ? 2.218 -9.859 -22.050 1.00 41.03 105 THR A O 1
ATOM 741 N N . THR A 1 106 ? 4.340 -10.596 -22.011 1.00 36.88 106 THR A N 1
ATOM 742 C CA . THR A 1 106 ? 4.678 -10.157 -23.361 1.00 36.88 106 THR A CA 1
ATOM 743 C C . THR A 1 106 ? 4.007 -11.134 -24.321 1.00 36.88 106 THR A C 1
ATOM 745 O O . THR A 1 106 ? 4.565 -12.193 -24.609 1.00 36.88 106 THR A O 1
ATOM 748 N N . THR A 1 107 ? 2.769 -10.838 -24.715 1.00 37.53 107 THR A N 1
ATOM 749 C CA . THR A 1 107 ? 2.096 -11.497 -25.841 1.00 37.53 107 THR A CA 1
ATOM 750 C C . THR A 1 107 ? 2.555 -10.893 -27.151 1.00 37.53 107 THR A C 1
ATOM 752 O O . THR A 1 107 ? 2.575 -9.641 -27.212 1.00 37.53 107 THR A O 1
#

Sequence (107 aa):
MLPLLLVVLLLGHLALPFADASSTSGRAGPDFRVVNMEFDGAGSVITSTGLILAPDTHTVRVDVDNAGTSTGSAFLSLVHKGSPSAAEQIVDTVDLGPVAASSGTTT

Secondary structure (DSSP, 8-state):
-HHHHHHHHHHHHHHGGGS--TT-GGG----EEEEEEEEESTT-EEETTEEE--SS--EEEEEEEE-SSS-EEEEEEEEEESSTTSPEEEEEEEEEEEE-B------

Foldseek 3Di:
DVVVVVVVVVVVVVCVVVPDVPPVCVQFDWDKDFPDKDKDDDDWDQDPVGIDDDPDDIDIDTDMATQGRAKDWDKDWDWDAPDPPGDIDTPDIDTPGIHGHPPPPPD